Protein AF-A0A0Q6KHG5-F1 (afdb_monomer_lite)

pLDDT: mean 85.04, std 11.7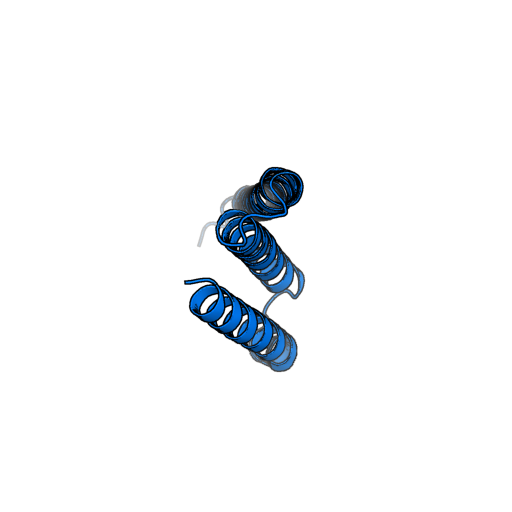, range [45.69, 96.0]

Sequence (88 aa):
MVHLVDLALAILLFEAALLLALRGRHGLPARDILLIALAGLGLLAALRAALADGASWLVPLGLSLAGLAHGADLWLRLKRGAGPAQKR

Secondary structure (DSSP, 8-state):
-HHHHHHHHHHHHHHHHHHHHHHHHHT--HHHHHHHHHHHHHHHHHHHHHHTSS-TTHHHHHHHHHHHHHHHHHHHHHHHHTS-----

Foldseek 3Di:
DLVVLVVVLVVLVVVLVVCVVCCVVVVNDNLLSCLVSQLSQLCSQLVNQVVVVPCPPSNVVSVVRNVVSVVVNVVVVVVVVPDPPPDD

Structure (mmCIF, N/CA/C/O backbone):
data_AF-A0A0Q6KHG5-F1
#
_entry.id   AF-A0A0Q6KHG5-F1
#
loop_
_atom_site.group_PDB
_atom_site.id
_atom_site.type_symbol
_atom_site.label_atom_id
_atom_site.label_alt_id
_atom_site.label_comp_id
_atom_site.label_asym_id
_atom_site.label_entity_id
_atom_site.label_seq_id
_atom_site.pdbx_PDB_ins_code
_atom_site.Cartn_x
_atom_site.Cartn_y
_atom_site.Cartn_z
_atom_site.occupancy
_atom_site.B_iso_or_equiv
_atom_site.auth_seq_id
_atom_site.auth_comp_id
_atom_site.auth_asym_id
_atom_site.auth_atom_id
_atom_site.pdbx_PDB_model_num
ATOM 1 N N . MET A 1 1 ? 9.732 -11.773 -16.014 1.00 80.50 1 MET A N 1
ATOM 2 C CA . MET A 1 1 ? 9.845 -11.039 -14.732 1.00 80.50 1 MET A CA 1
ATOM 3 C C . MET A 1 1 ? 8.707 -10.045 -14.536 1.00 80.50 1 MET A C 1
ATOM 5 O O . MET A 1 1 ? 8.049 -10.138 -13.513 1.00 80.50 1 MET A O 1
ATOM 9 N N . VAL A 1 2 ? 8.385 -9.190 -15.517 1.00 85.88 2 VAL A N 1
ATOM 10 C CA . VAL A 1 2 ? 7.241 -8.249 -15.441 1.00 85.88 2 VAL A CA 1
ATOM 11 C C . VAL A 1 2 ? 5.907 -8.943 -15.105 1.00 85.88 2 VAL A C 1
ATOM 13 O O . VAL A 1 2 ? 5.244 -8.531 -14.164 1.00 85.88 2 VAL A O 1
ATOM 16 N N . HIS A 1 3 ? 5.578 -10.071 -15.750 1.00 90.69 3 HIS A N 1
ATOM 17 C CA . HIS A 1 3 ? 4.354 -10.837 -15.444 1.00 90.69 3 HIS A CA 1
ATOM 18 C C . HIS A 1 3 ? 4.267 -11.361 -14.001 1.00 90.69 3 HIS A C 1
ATOM 20 O O . HIS A 1 3 ? 3.176 -11.526 -13.466 1.00 90.69 3 HIS A O 1
ATOM 26 N N . LEU A 1 4 ? 5.411 -11.617 -13.356 1.00 93.62 4 LEU A N 1
ATOM 27 C CA . LEU A 1 4 ? 5.444 -12.034 -11.954 1.00 93.62 4 LEU A CA 1
ATOM 28 C C . LEU A 1 4 ? 5.069 -10.859 -11.038 1.00 93.62 4 LEU A C 1
ATOM 30 O O . LEU A 1 4 ? 4.357 -11.036 -10.054 1.00 93.62 4 LEU A O 1
ATOM 34 N N . VAL A 1 5 ? 5.517 -9.651 -11.393 1.00 92.25 5 VAL A N 1
ATOM 35 C CA . VAL A 1 5 ? 5.157 -8.412 -10.693 1.00 92.25 5 VAL A CA 1
ATOM 36 C C . VAL A 1 5 ? 3.686 -8.069 -10.916 1.00 92.25 5 VAL A C 1
ATOM 38 O O . VAL A 1 5 ? 3.016 -7.668 -9.970 1.00 92.25 5 VAL A O 1
ATOM 41 N N . ASP A 1 6 ? 3.160 -8.287 -12.123 1.00 92.50 6 ASP A N 1
ATOM 42 C CA . ASP A 1 6 ? 1.730 -8.123 -12.411 1.00 92.50 6 ASP A CA 1
ATOM 43 C C . ASP A 1 6 ? 0.871 -9.079 -11.562 1.00 92.50 6 ASP A C 1
ATOM 45 O O . ASP A 1 6 ? -0.144 -8.668 -10.999 1.00 92.50 6 ASP A O 1
ATOM 49 N N . LEU A 1 7 ? 1.304 -10.336 -11.400 1.00 95.25 7 LEU A N 1
ATOM 50 C CA . LEU A 1 7 ? 0.639 -11.296 -10.515 1.00 95.25 7 LEU A CA 1
ATOM 51 C C . LEU A 1 7 ? 0.693 -10.846 -9.048 1.00 95.25 7 LEU A C 1
ATOM 53 O O . LEU A 1 7 ? -0.324 -10.886 -8.357 1.00 95.25 7 LEU A O 1
ATOM 57 N N . ALA A 1 8 ? 1.852 -10.380 -8.575 1.00 93.75 8 ALA A N 1
ATOM 58 C CA . ALA A 1 8 ? 1.993 -9.852 -7.219 1.00 93.75 8 ALA A CA 1
ATOM 59 C C . ALA A 1 8 ? 1.095 -8.623 -6.984 1.00 93.75 8 ALA A C 1
ATOM 61 O O . ALA A 1 8 ? 0.472 -8.514 -5.928 1.00 93.75 8 ALA A O 1
ATOM 62 N N . LEU A 1 9 ? 0.970 -7.734 -7.977 1.00 93.31 9 LEU A N 1
ATOM 63 C CA . LEU A 1 9 ? 0.044 -6.597 -7.943 1.00 93.31 9 LEU A CA 1
ATOM 64 C C . LEU A 1 9 ? -1.411 -7.060 -7.841 1.00 93.31 9 LEU A C 1
ATOM 66 O O . LEU A 1 9 ? -2.164 -6.523 -7.029 1.00 93.31 9 LEU A O 1
ATOM 70 N N . ALA A 1 10 ? -1.806 -8.062 -8.628 1.00 94.81 10 ALA A N 1
ATOM 71 C CA . ALA A 1 10 ? -3.156 -8.613 -8.584 1.00 94.81 10 ALA A CA 1
ATOM 72 C C . ALA A 1 10 ? -3.477 -9.234 -7.214 1.00 94.81 10 ALA A C 1
ATOM 74 O O . ALA A 1 10 ? -4.547 -8.974 -6.662 1.00 94.81 10 ALA A O 1
ATOM 75 N N . ILE A 1 11 ? -2.539 -9.995 -6.638 1.00 96.00 11 ILE A N 1
ATOM 76 C CA . ILE A 1 11 ? -2.682 -10.583 -5.298 1.00 96.00 11 ILE A CA 1
ATOM 77 C C . ILE A 1 11 ? -2.801 -9.484 -4.238 1.00 96.00 11 ILE A C 1
ATOM 79 O O . ILE A 1 11 ? -3.707 -9.545 -3.413 1.00 96.00 11 ILE A O 1
ATOM 83 N N . LEU A 1 12 ? -1.950 -8.455 -4.287 1.00 95.00 12 LEU A N 1
ATOM 84 C CA . LEU A 1 12 ? -2.001 -7.329 -3.350 1.00 95.00 12 LEU A CA 1
ATOM 85 C C . LEU A 1 12 ? -3.350 -6.599 -3.405 1.00 95.00 12 LEU A C 1
ATOM 87 O O . LEU A 1 12 ? -3.935 -6.297 -2.365 1.00 95.00 12 LEU A O 1
ATOM 91 N N . LEU A 1 13 ? -3.853 -6.311 -4.610 1.00 94.19 13 LEU A N 1
ATOM 92 C CA . LEU A 1 13 ? -5.154 -5.663 -4.790 1.00 94.19 13 LEU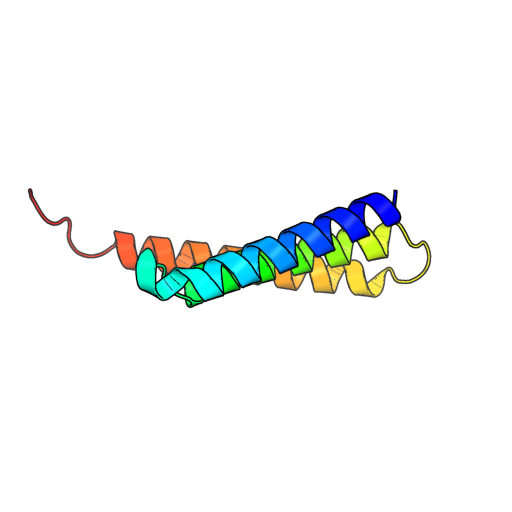 A CA 1
ATOM 93 C C . LEU A 1 13 ? -6.293 -6.537 -4.262 1.00 94.19 13 LEU A C 1
ATOM 95 O O . LEU A 1 13 ? -7.196 -6.029 -3.596 1.00 94.19 13 LEU A O 1
ATOM 99 N N . PHE A 1 14 ? -6.237 -7.843 -4.529 1.00 95.81 14 PHE A N 1
ATOM 100 C CA . PHE A 1 14 ? -7.210 -8.799 -4.016 1.00 95.81 14 PHE A CA 1
ATOM 101 C C . PHE A 1 14 ? -7.183 -8.869 -2.485 1.00 95.81 14 PHE A C 1
ATOM 103 O O . PHE A 1 14 ? -8.235 -8.790 -1.853 1.00 95.81 14 PHE A O 1
ATOM 110 N N . GLU A 1 15 ? -6.000 -8.952 -1.878 1.00 95.06 15 GLU A N 1
ATOM 111 C CA . GLU A 1 15 ? -5.834 -8.979 -0.424 1.00 95.06 15 GLU A CA 1
ATOM 112 C C . GLU A 1 15 ? -6.349 -7.686 0.219 1.00 95.06 15 GLU A C 1
ATOM 114 O O . GLU A 1 15 ? -7.136 -7.736 1.165 1.00 95.06 15 GLU A O 1
ATOM 119 N N . ALA A 1 16 ? -5.994 -6.524 -0.335 1.00 92.19 16 ALA A N 1
ATOM 120 C CA . ALA A 1 16 ? -6.479 -5.235 0.150 1.00 92.19 16 ALA A CA 1
ATOM 121 C C . ALA A 1 16 ? -8.012 -5.131 0.059 1.00 92.19 16 ALA A C 1
ATOM 123 O O . ALA A 1 16 ? -8.660 -4.662 0.999 1.00 92.19 16 ALA A O 1
ATOM 124 N N . ALA A 1 17 ? -8.605 -5.603 -1.043 1.00 92.88 17 ALA A N 1
ATOM 125 C CA . ALA A 1 17 ? -10.053 -5.645 -1.222 1.00 92.88 17 ALA A CA 1
ATOM 126 C C . ALA A 1 17 ? -10.725 -6.598 -0.222 1.00 92.88 17 ALA A C 1
ATOM 128 O O . ALA A 1 17 ? -11.731 -6.236 0.393 1.00 92.88 17 ALA A O 1
ATOM 129 N N . LEU A 1 18 ? -10.150 -7.784 -0.009 1.00 94.00 18 LEU A N 1
ATOM 130 C CA . LEU A 1 18 ? -10.654 -8.771 0.941 1.00 94.00 18 LEU A CA 1
ATOM 131 C C . LEU A 1 18 ? -10.596 -8.239 2.378 1.00 94.00 18 LEU A C 1
ATOM 133 O O . LEU A 1 18 ? -11.586 -8.318 3.105 1.00 94.00 18 LEU A O 1
ATOM 137 N N . LEU A 1 19 ? -9.479 -7.627 2.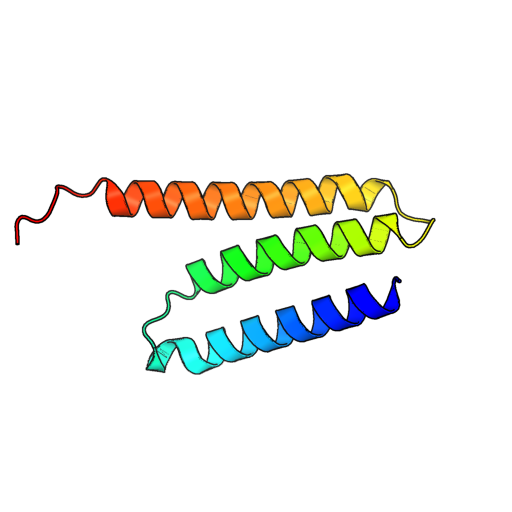776 1.00 91.56 19 LEU A N 1
ATOM 138 C CA . LEU A 1 19 ? -9.327 -7.004 4.090 1.00 91.56 19 LEU A CA 1
ATOM 139 C C . LEU A 1 19 ? -10.299 -5.835 4.280 1.00 91.56 19 LEU A C 1
ATOM 141 O O . LEU A 1 19 ? -10.892 -5.706 5.351 1.00 91.56 19 LEU A O 1
ATOM 145 N N . LEU A 1 20 ? -10.517 -5.009 3.251 1.00 90.62 20 LEU A N 1
ATOM 146 C CA . LEU A 1 20 ? -11.517 -3.939 3.296 1.00 90.62 20 LEU A CA 1
ATOM 147 C C . LEU A 1 20 ? -12.943 -4.484 3.430 1.00 90.62 20 LEU A C 1
ATOM 149 O O . LEU A 1 20 ? -13.721 -3.934 4.212 1.00 90.62 20 LEU A O 1
ATOM 153 N N . ALA A 1 21 ? -13.281 -5.566 2.726 1.00 92.19 21 ALA A N 1
ATOM 154 C CA . ALA A 1 21 ? -14.587 -6.217 2.822 1.00 92.19 21 ALA A CA 1
ATOM 155 C C . ALA A 1 21 ? -14.810 -6.857 4.203 1.00 92.19 21 ALA A C 1
ATOM 157 O O . ALA A 1 21 ? -15.898 -6.775 4.774 1.00 92.19 21 ALA A O 1
ATOM 158 N N . LEU A 1 22 ? -13.762 -7.448 4.779 1.00 92.00 22 LEU A N 1
ATOM 159 C CA . LEU A 1 22 ? -13.804 -8.112 6.081 1.00 92.00 22 LEU A CA 1
ATOM 160 C C . LEU A 1 22 ? -13.535 -7.167 7.263 1.00 92.00 22 LEU A C 1
ATOM 162 O O . LEU A 1 22 ? -13.633 -7.590 8.419 1.00 92.00 22 LEU A O 1
ATOM 166 N N . ARG A 1 23 ? -13.262 -5.878 7.010 1.00 89.06 23 ARG A N 1
ATOM 167 C CA . ARG A 1 23 ? -12.846 -4.912 8.041 1.00 89.06 23 ARG A CA 1
ATOM 168 C C . ARG A 1 23 ? -13.814 -4.829 9.220 1.00 89.06 23 ARG A C 1
ATOM 170 O O . ARG A 1 23 ? -13.381 -4.751 10.364 1.00 89.06 23 ARG A O 1
ATOM 177 N N . GLY A 1 24 ? -15.121 -4.891 8.944 1.00 84.06 24 GLY A N 1
ATOM 178 C CA . GLY A 1 24 ? -16.168 -4.805 9.964 1.00 84.06 24 GLY A CA 1
ATOM 179 C C . GLY A 1 24 ? -16.230 -6.034 10.870 1.00 84.06 24 GLY A C 1
ATOM 180 O O . GLY A 1 24 ? -16.651 -5.922 12.014 1.00 84.06 24 GLY A O 1
ATOM 181 N N . ARG A 1 25 ? -15.771 -7.194 10.384 1.00 86.00 25 ARG A N 1
ATOM 182 C CA . ARG A 1 25 ? -15.765 -8.455 11.143 1.00 86.00 25 ARG A CA 1
ATOM 183 C C . ARG A 1 25 ? -14.530 -8.587 12.032 1.00 86.00 25 ARG A C 1
ATOM 185 O O . ARG A 1 25 ? -14.619 -9.189 13.093 1.00 86.00 25 ARG A O 1
ATOM 192 N N . HIS A 1 26 ? -13.402 -8.015 11.612 1.00 81.19 26 HIS A N 1
ATOM 193 C CA . HIS A 1 26 ? -12.118 -8.137 12.313 1.00 81.19 26 HIS A CA 1
ATOM 194 C C . HIS A 1 26 ? -11.689 -6.866 13.060 1.00 81.19 26 HIS A C 1
ATOM 196 O O . HIS A 1 26 ? -10.602 -6.835 13.629 1.00 81.19 26 HIS A O 1
ATOM 202 N N . GLY A 1 27 ? -12.509 -5.808 13.052 1.00 83.38 27 GLY A N 1
ATOM 203 C CA . GLY A 1 27 ? -12.172 -4.537 13.701 1.00 83.38 27 GLY A CA 1
ATOM 204 C C . GLY A 1 27 ? -10.944 -3.853 13.093 1.00 83.38 27 GLY A C 1
ATOM 205 O O . GLY A 1 27 ? -10.258 -3.093 13.773 1.00 83.38 27 GLY A O 1
ATOM 206 N N . LEU A 1 28 ? -10.642 -4.138 11.823 1.00 81.94 28 LEU A N 1
ATOM 207 C CA . LEU A 1 28 ? -9.448 -3.620 11.166 1.00 81.94 28 LEU A CA 1
ATOM 208 C C . LEU A 1 28 ? -9.669 -2.154 10.770 1.00 81.94 28 LEU A C 1
ATOM 210 O O . LEU A 1 28 ? -10.606 -1.853 10.020 1.00 81.94 28 LEU A O 1
ATOM 214 N N . PRO A 1 29 ? -8.813 -1.223 11.219 1.00 87.00 29 PRO A N 1
ATOM 215 C CA . PRO A 1 29 ? -8.896 0.156 10.775 1.00 87.00 29 PRO A CA 1
ATOM 216 C C . PRO A 1 29 ? -8.584 0.224 9.277 1.00 87.00 29 PRO A C 1
ATOM 218 O O . PRO A 1 29 ? -7.499 -0.147 8.834 1.00 87.00 29 PRO A O 1
ATOM 221 N N . ALA A 1 30 ? -9.534 0.747 8.493 1.00 86.62 30 ALA A N 1
ATOM 222 C CA . ALA A 1 30 ? -9.402 0.877 7.038 1.00 86.62 30 ALA A CA 1
ATOM 223 C C . ALA A 1 30 ? -8.111 1.603 6.632 1.00 86.62 30 ALA A C 1
ATOM 225 O O . ALA A 1 30 ? -7.505 1.293 5.616 1.00 86.62 30 ALA A O 1
ATOM 226 N N . ARG A 1 31 ? -7.672 2.546 7.463 1.00 87.38 31 ARG A N 1
ATOM 227 C CA . ARG A 1 31 ? -6.433 3.289 7.279 1.00 87.38 31 ARG A CA 1
ATOM 228 C C . ARG A 1 31 ? -5.185 2.408 7.290 1.00 87.38 31 ARG A C 1
ATOM 230 O O . ARG A 1 31 ? -4.326 2.618 6.445 1.00 87.38 31 ARG A O 1
ATOM 237 N N . ASP A 1 32 ? -5.081 1.454 8.212 1.00 86.50 32 ASP A N 1
ATOM 238 C CA . ASP A 1 32 ? -3.894 0.598 8.322 1.00 86.50 32 ASP A CA 1
ATOM 239 C C . ASP A 1 32 ? -3.825 -0.335 7.098 1.00 86.50 32 ASP A C 1
ATOM 241 O O . ASP A 1 32 ? -2.759 -0.505 6.512 1.00 86.50 32 ASP A O 1
ATOM 245 N N . ILE A 1 33 ? -4.983 -0.830 6.630 1.00 88.56 33 ILE A N 1
ATOM 246 C CA . ILE A 1 33 ? -5.097 -1.591 5.372 1.00 88.56 33 ILE A CA 1
ATOM 247 C C . ILE A 1 33 ? -4.654 -0.733 4.178 1.00 88.56 33 ILE A C 1
ATOM 249 O O . ILE A 1 33 ? -3.856 -1.174 3.355 1.00 88.56 33 ILE A O 1
ATOM 253 N N . LEU A 1 34 ? -5.146 0.506 4.085 1.00 89.38 34 LEU A N 1
ATOM 254 C CA . LEU A 1 34 ? -4.811 1.406 2.982 1.00 89.38 34 LEU A CA 1
ATOM 255 C C . LEU A 1 34 ? -3.329 1.783 2.971 1.00 89.38 34 LEU A C 1
ATOM 257 O O . LEU A 1 34 ? -2.740 1.801 1.900 1.00 89.38 34 LEU A O 1
ATOM 261 N N . LEU A 1 35 ? -2.712 2.056 4.124 1.00 88.44 35 LEU A N 1
ATOM 262 C CA . LEU A 1 35 ? -1.288 2.400 4.193 1.00 88.44 35 LEU A CA 1
ATOM 263 C C . LEU A 1 35 ? -0.399 1.236 3.749 1.00 88.44 35 LEU A C 1
ATOM 265 O O . LEU A 1 35 ? 0.559 1.456 3.007 1.00 88.44 35 LEU A O 1
ATOM 269 N N . ILE A 1 36 ? -0.734 0.005 4.144 1.00 89.12 36 ILE A N 1
ATOM 270 C CA . ILE A 1 36 ? 0.025 -1.181 3.732 1.00 89.12 36 ILE A CA 1
ATOM 271 C C . ILE A 1 36 ? -0.157 -1.468 2.238 1.00 89.12 36 ILE A C 1
ATOM 273 O O . ILE A 1 36 ? 0.824 -1.712 1.534 1.00 89.12 36 ILE A O 1
ATOM 277 N N . ALA A 1 37 ? -1.387 -1.345 1.730 1.00 90.38 37 ALA A N 1
ATOM 278 C CA . ALA A 1 37 ? -1.686 -1.533 0.316 1.00 90.38 37 ALA A CA 1
ATOM 279 C C . ALA A 1 37 ? -0.993 -0.467 -0.540 1.00 90.38 37 ALA A C 1
ATOM 281 O O . ALA A 1 37 ? -0.384 -0.790 -1.555 1.00 90.38 37 ALA A O 1
ATOM 282 N N . LEU A 1 38 ? -1.028 0.796 -0.110 1.00 90.44 38 LEU A N 1
ATOM 283 C CA . LEU A 1 38 ? -0.389 1.905 -0.813 1.00 90.44 38 LEU A CA 1
ATOM 284 C C . LEU A 1 38 ? 1.135 1.737 -0.841 1.00 90.44 38 LEU A C 1
ATOM 286 O O . LEU A 1 38 ? 1.753 1.960 -1.881 1.00 90.44 38 LEU A O 1
ATOM 290 N N . ALA A 1 39 ? 1.728 1.268 0.261 1.00 90.50 39 ALA A N 1
ATOM 291 C CA . ALA A 1 39 ? 3.149 0.955 0.309 1.00 90.50 39 ALA A CA 1
ATOM 292 C C . ALA A 1 39 ? 3.535 -0.159 -0.678 1.00 90.50 39 ALA A C 1
ATOM 294 O O . ALA A 1 39 ? 4.460 0.010 -1.477 1.00 90.50 39 ALA A O 1
ATOM 295 N N . GLY A 1 40 ? 2.789 -1.269 -0.665 1.00 90.94 40 GLY A N 1
ATOM 296 C CA . GLY A 1 40 ? 3.001 -2.384 -1.588 1.00 90.94 40 GLY A CA 1
ATOM 297 C C . GLY A 1 40 ? 2.800 -1.988 -3.054 1.00 90.94 40 GLY A C 1
ATOM 298 O O . GLY A 1 40 ? 3.607 -2.359 -3.905 1.00 90.94 40 GLY A O 1
ATOM 299 N N . LEU A 1 41 ? 1.776 -1.180 -3.351 1.00 91.62 41 LEU A N 1
ATOM 300 C CA . LEU A 1 41 ? 1.488 -0.695 -4.702 1.00 91.62 41 LEU A CA 1
ATOM 301 C C . LEU A 1 41 ? 2.617 0.192 -5.226 1.00 91.62 41 LEU A C 1
ATOM 303 O O . LEU A 1 41 ? 3.043 0.006 -6.364 1.00 91.62 41 LEU A O 1
ATOM 307 N N . GLY A 1 42 ? 3.135 1.113 -4.408 1.00 89.38 42 GLY A N 1
ATOM 308 C CA . GLY A 1 42 ? 4.265 1.963 -4.788 1.00 89.38 42 GLY A CA 1
ATOM 309 C C . GLY A 1 42 ? 5.520 1.155 -5.115 1.00 89.38 42 GLY A C 1
ATOM 310 O O . GLY A 1 42 ? 6.147 1.373 -6.154 1.00 89.38 42 GLY A O 1
ATOM 311 N N . LEU A 1 43 ? 5.845 0.170 -4.273 1.00 91.31 43 LEU A N 1
ATOM 312 C CA . LEU A 1 43 ? 7.020 -0.679 -4.457 1.00 91.31 43 LEU A CA 1
ATOM 313 C C . LEU A 1 43 ? 6.898 -1.568 -5.701 1.00 91.31 43 LEU A C 1
ATOM 315 O O . LEU A 1 43 ? 7.820 -1.619 -6.516 1.00 91.31 43 LEU A O 1
ATOM 319 N N . LEU A 1 44 ? 5.761 -2.245 -5.876 1.00 93.12 44 LEU A N 1
ATOM 320 C CA . LEU A 1 44 ? 5.536 -3.122 -7.025 1.00 93.12 44 LEU A CA 1
ATOM 321 C C . LEU A 1 44 ? 5.415 -2.332 -8.334 1.00 93.12 44 LEU A C 1
ATOM 323 O O . LEU A 1 44 ? 5.909 -2.793 -9.359 1.00 93.12 44 LEU A O 1
ATOM 327 N N . ALA A 1 45 ? 4.832 -1.130 -8.316 1.00 89.12 45 ALA A N 1
ATOM 328 C CA . ALA A 1 45 ? 4.807 -0.248 -9.482 1.00 89.12 45 ALA A CA 1
ATOM 329 C C . ALA A 1 45 ? 6.218 0.221 -9.872 1.00 89.12 45 ALA A C 1
ATOM 331 O O . ALA A 1 45 ? 6.558 0.196 -11.056 1.00 89.12 45 ALA A O 1
ATOM 332 N N . ALA A 1 46 ? 7.059 0.582 -8.894 1.00 89.88 46 ALA A N 1
ATOM 333 C CA . ALA A 1 46 ? 8.459 0.924 -9.138 1.00 89.88 46 ALA A CA 1
ATOM 334 C C . ALA A 1 46 ? 9.241 -0.266 -9.712 1.00 89.88 46 ALA A C 1
ATOM 336 O O . ALA A 1 46 ? 9.954 -0.114 -10.702 1.00 89.88 46 ALA A O 1
ATOM 337 N N . LEU A 1 47 ? 9.063 -1.462 -9.141 1.00 90.62 47 LEU A N 1
ATOM 338 C CA . LEU A 1 47 ? 9.703 -2.685 -9.625 1.00 90.62 47 LEU A CA 1
ATOM 339 C C . LEU A 1 47 ? 9.2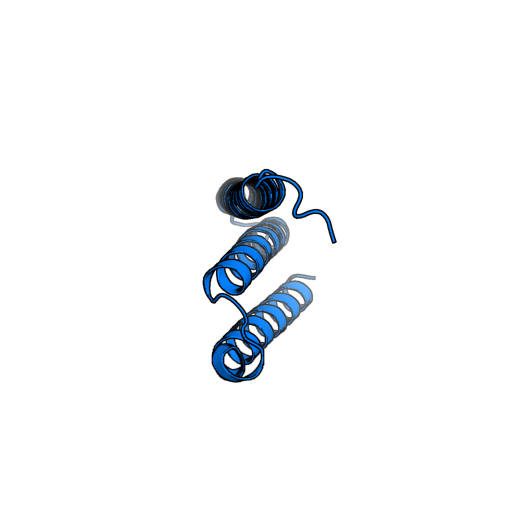50 -3.037 -11.047 1.00 90.62 47 LEU A C 1
ATOM 341 O O . LEU A 1 47 ? 10.073 -3.359 -11.901 1.00 90.62 47 LEU A O 1
ATOM 345 N N . ARG A 1 48 ? 7.947 -2.928 -11.325 1.00 91.31 48 ARG A N 1
ATOM 346 C CA . ARG A 1 48 ? 7.382 -3.142 -12.660 1.00 91.31 48 ARG A CA 1
ATOM 347 C C . ARG A 1 48 ? 7.981 -2.173 -13.673 1.00 91.31 48 ARG A C 1
ATOM 349 O O . ARG A 1 48 ? 8.373 -2.604 -14.750 1.00 91.31 48 ARG A O 1
ATOM 356 N N . ALA A 1 49 ? 8.067 -0.888 -13.327 1.00 88.00 49 ALA A N 1
ATOM 357 C CA . ALA A 1 49 ? 8.635 0.138 -14.195 1.00 88.00 49 ALA A CA 1
ATOM 358 C C . ALA A 1 49 ? 10.133 -0.079 -14.454 1.00 88.00 49 ALA A C 1
ATOM 360 O O . ALA A 1 49 ? 10.573 0.059 -15.594 1.00 88.00 49 ALA A O 1
ATOM 361 N N . ALA A 1 50 ? 10.894 -0.473 -13.428 1.00 87.88 50 ALA A N 1
ATOM 362 C CA . ALA A 1 50 ? 12.315 -0.792 -13.552 1.00 87.88 50 ALA A CA 1
ATOM 363 C C . ALA A 1 50 ? 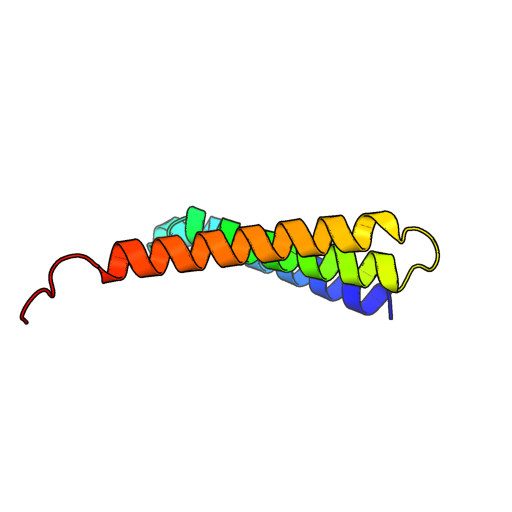12.564 -1.998 -14.473 1.00 87.88 50 ALA A C 1
ATOM 365 O O . ALA A 1 50 ? 13.529 -2.008 -15.228 1.00 87.88 50 ALA A O 1
ATOM 366 N N . LEU A 1 51 ? 11.680 -2.999 -14.435 1.00 88.75 51 LEU A N 1
ATOM 367 C CA . LEU A 1 51 ? 11.774 -4.196 -15.276 1.00 88.75 51 LEU A CA 1
ATOM 368 C C . LEU A 1 51 ? 11.221 -4.008 -16.697 1.00 88.75 51 LEU A C 1
ATOM 370 O O . LEU A 1 51 ? 11.413 -4.891 -17.528 1.00 88.75 51 LEU A O 1
ATOM 374 N N . ALA A 1 52 ? 10.504 -2.916 -16.974 1.00 86.88 52 ALA A N 1
ATOM 375 C CA . ALA A 1 52 ? 9.815 -2.692 -18.247 1.00 86.88 52 ALA A CA 1
ATOM 376 C C . ALA A 1 52 ? 10.608 -1.840 -19.263 1.00 86.88 52 ALA A C 1
ATOM 378 O O . ALA A 1 52 ? 10.015 -1.376 -20.230 1.00 86.88 52 ALA A O 1
ATOM 379 N N . ASP A 1 53 ? 11.912 -1.613 -19.058 1.00 70.44 53 ASP A N 1
ATOM 380 C CA . ASP A 1 53 ? 12.858 -0.898 -19.952 1.00 70.44 53 ASP A CA 1
ATOM 381 C C . ASP A 1 53 ? 12.484 0.542 -20.396 1.00 70.44 53 ASP A C 1
ATOM 383 O O . ASP A 1 53 ? 13.275 1.212 -21.054 1.00 70.44 53 ASP A O 1
ATOM 387 N N . GLY A 1 54 ? 11.307 1.071 -20.033 1.00 66.38 54 GLY A N 1
ATOM 388 C CA . GLY A 1 54 ? 10.758 2.285 -20.660 1.00 66.38 54 GLY A CA 1
ATOM 389 C C . GLY A 1 54 ? 10.405 3.457 -19.741 1.00 66.38 54 GLY A C 1
ATOM 390 O O . GLY A 1 54 ? 10.143 4.548 -20.242 1.00 66.38 54 GLY A O 1
ATOM 391 N N . ALA A 1 55 ? 10.365 3.290 -18.413 1.00 71.31 55 ALA A N 1
ATOM 392 C CA . ALA A 1 55 ? 9.807 4.321 -17.525 1.00 71.31 55 ALA A CA 1
ATOM 393 C C . ALA A 1 55 ? 10.615 4.535 -16.235 1.00 71.31 55 ALA A C 1
ATOM 395 O O . ALA A 1 55 ? 10.101 4.399 -15.124 1.00 71.31 55 ALA A O 1
ATOM 396 N N . SER A 1 56 ? 11.882 4.930 -16.382 1.00 75.69 56 SER A N 1
ATOM 397 C CA . SER A 1 56 ? 12.798 5.199 -15.261 1.00 75.69 56 SER A CA 1
ATOM 398 C C . SER A 1 56 ? 12.284 6.255 -14.272 1.00 75.69 56 SER A C 1
ATOM 400 O O . SER A 1 56 ? 12.581 6.168 -13.086 1.00 75.69 56 SER A O 1
ATOM 402 N N . TRP A 1 57 ? 11.462 7.211 -14.720 1.00 83.00 57 TRP A N 1
ATOM 403 C CA . TRP A 1 57 ? 10.875 8.256 -13.870 1.00 83.00 57 TRP A CA 1
ATOM 404 C C . TRP A 1 57 ? 9.765 7.749 -12.932 1.00 83.00 57 TRP A C 1
ATOM 406 O O . TRP A 1 57 ? 9.520 8.356 -11.889 1.00 83.00 57 TRP A O 1
ATOM 416 N N . LEU A 1 58 ? 9.114 6.623 -13.252 1.00 84.56 58 LEU A N 1
ATOM 417 C CA . LEU A 1 58 ? 8.095 6.013 -12.386 1.00 84.56 58 LEU A CA 1
ATOM 418 C C . LEU A 1 58 ? 8.714 5.318 -11.168 1.00 84.56 58 LEU A C 1
ATOM 420 O O . LEU A 1 58 ? 8.064 5.197 -10.132 1.00 84.56 58 LEU A O 1
ATOM 424 N N . VAL A 1 59 ? 9.974 4.894 -11.274 1.00 86.69 59 VAL A N 1
ATOM 425 C CA . VAL A 1 59 ? 10.710 4.225 -10.196 1.00 86.69 59 VAL A CA 1
ATOM 426 C C . VAL A 1 59 ? 10.848 5.119 -8.953 1.00 86.69 59 VAL A C 1
ATOM 428 O O . VAL A 1 59 ? 10.363 4.714 -7.895 1.00 86.69 59 VAL A O 1
ATOM 431 N N . PRO A 1 60 ? 11.423 6.341 -9.020 1.00 88.19 60 PRO A N 1
ATOM 432 C CA . PRO A 1 60 ? 11.541 7.203 -7.846 1.00 88.19 60 PRO A CA 1
ATOM 433 C C . PRO A 1 60 ? 10.179 7.646 -7.302 1.00 88.19 60 PRO A C 1
ATOM 435 O O . PRO A 1 60 ? 10.053 7.826 -6.093 1.00 88.19 60 PRO A O 1
ATOM 438 N N . LEU A 1 61 ? 9.147 7.769 -8.146 1.00 88.38 61 LEU A N 1
ATOM 439 C CA . LEU A 1 61 ? 7.788 8.083 -7.694 1.00 88.38 61 LEU A CA 1
ATOM 440 C C . LEU A 1 61 ? 7.175 6.937 -6.888 1.00 88.38 61 LEU A C 1
ATOM 442 O O . LEU A 1 61 ? 6.672 7.168 -5.789 1.00 88.38 61 LEU A O 1
ATOM 446 N N . GLY A 1 62 ? 7.251 5.707 -7.401 1.00 86.75 62 GLY A N 1
ATOM 447 C CA . GLY A 1 62 ? 6.757 4.527 -6.696 1.00 86.75 62 GLY A CA 1
ATOM 448 C C . GLY A 1 62 ? 7.503 4.288 -5.382 1.00 86.75 62 GLY A C 1
ATOM 449 O O . GLY A 1 62 ? 6.870 4.038 -4.357 1.00 86.75 62 GLY A O 1
ATOM 450 N N . LEU A 1 63 ? 8.829 4.474 -5.372 1.00 89.69 63 LEU A N 1
ATOM 451 C CA . LEU A 1 63 ? 9.641 4.389 -4.153 1.00 89.69 63 LEU A CA 1
ATOM 452 C C . LEU A 1 63 ? 9.311 5.498 -3.147 1.00 89.69 63 LEU A C 1
ATOM 454 O O . LEU A 1 63 ? 9.192 5.219 -1.956 1.00 89.69 63 LEU A O 1
ATOM 458 N N . SER A 1 64 ? 9.114 6.735 -3.611 1.00 90.50 64 SER A N 1
ATOM 459 C CA . SER A 1 64 ? 8.706 7.854 -2.751 1.00 90.50 64 SER A CA 1
ATOM 460 C C . SER A 1 64 ? 7.352 7.582 -2.105 1.00 90.50 64 SER A C 1
ATOM 462 O O . SER A 1 64 ? 7.196 7.739 -0.896 1.00 90.50 64 SER A O 1
ATOM 464 N N . LEU A 1 65 ? 6.380 7.118 -2.891 1.00 89.19 65 LEU A N 1
ATOM 465 C CA . LEU A 1 65 ? 5.050 6.772 -2.403 1.00 89.19 65 LEU A CA 1
ATOM 466 C C . LEU A 1 65 ? 5.102 5.607 -1.404 1.00 89.19 65 LEU A C 1
ATOM 468 O O . LEU A 1 65 ? 4.477 5.690 -0.346 1.00 89.19 65 LEU A O 1
ATOM 472 N N . ALA A 1 66 ? 5.897 4.571 -1.687 1.00 89.69 66 ALA A N 1
ATOM 473 C CA . ALA A 1 66 ? 6.086 3.445 -0.778 1.00 89.69 66 ALA A CA 1
ATOM 474 C C . ALA A 1 66 ? 6.728 3.868 0.551 1.00 89.69 66 ALA A C 1
ATOM 476 O O . ALA A 1 66 ? 6.224 3.536 1.627 1.00 89.69 66 ALA A O 1
ATOM 477 N N . GLY A 1 67 ? 7.803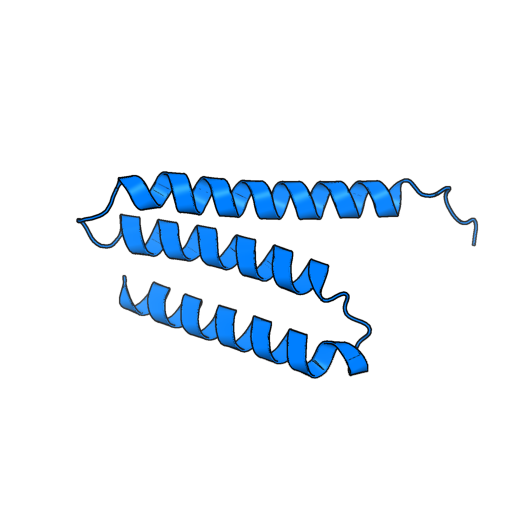 4.657 0.478 1.00 86.94 67 GLY A N 1
ATOM 478 C CA . GLY A 1 67 ? 8.506 5.181 1.645 1.00 86.94 67 GLY A CA 1
ATOM 479 C C . GLY A 1 67 ? 7.628 6.095 2.498 1.00 86.94 67 GLY A C 1
ATOM 480 O O . GLY A 1 67 ? 7.594 5.942 3.718 1.00 86.94 67 GLY A O 1
ATOM 481 N N . LEU A 1 68 ? 6.860 6.997 1.875 1.00 91.06 68 LEU A N 1
ATOM 482 C CA . LEU A 1 68 ? 5.919 7.872 2.582 1.00 91.06 68 LEU A CA 1
ATOM 483 C C . LEU A 1 68 ? 4.800 7.079 3.263 1.00 91.06 68 LEU A C 1
ATOM 485 O O . LEU A 1 68 ? 4.461 7.373 4.409 1.00 91.06 68 LEU A O 1
ATOM 489 N N . ALA A 1 69 ? 4.250 6.060 2.597 1.00 89.38 69 ALA A N 1
ATOM 490 C CA . ALA A 1 69 ? 3.217 5.207 3.176 1.00 89.38 69 ALA A CA 1
ATOM 491 C C . ALA A 1 69 ? 3.736 4.430 4.401 1.00 89.38 69 ALA A C 1
ATOM 493 O O . ALA A 1 69 ? 3.066 4.393 5.435 1.00 89.38 69 ALA A O 1
ATOM 494 N N . HIS A 1 70 ? 4.953 3.881 4.331 1.00 87.69 70 HIS A N 1
ATOM 495 C CA . HIS A 1 70 ? 5.601 3.236 5.479 1.00 87.69 70 HIS A CA 1
ATOM 496 C C . HIS A 1 70 ? 5.956 4.213 6.601 1.00 87.69 70 HIS A C 1
ATOM 498 O O . HIS A 1 70 ? 5.698 3.919 7.768 1.00 87.69 70 HIS A O 1
ATOM 504 N N . GLY A 1 71 ? 6.500 5.385 6.272 1.00 89.00 71 GLY A N 1
ATOM 505 C CA . GLY A 1 71 ? 6.810 6.419 7.259 1.00 89.00 71 GLY A CA 1
ATOM 506 C C . GLY A 1 71 ? 5.558 6.897 7.995 1.00 89.00 71 GLY A C 1
ATOM 507 O O . GLY A 1 71 ? 5.568 7.031 9.219 1.00 89.00 71 GLY A O 1
ATOM 508 N N . ALA A 1 72 ? 4.455 7.078 7.265 1.00 88.25 72 ALA A N 1
ATOM 509 C CA . ALA A 1 72 ? 3.162 7.404 7.846 1.00 88.25 72 ALA A CA 1
ATOM 510 C C . ALA A 1 72 ? 2.653 6.280 8.760 1.00 88.25 72 ALA A C 1
ATOM 512 O O . ALA A 1 72 ? 2.267 6.567 9.891 1.00 88.25 72 ALA A O 1
ATOM 513 N N . ASP A 1 73 ? 2.681 5.015 8.327 1.00 87.00 73 ASP A N 1
ATOM 514 C CA . ASP A 1 73 ? 2.259 3.884 9.169 1.00 87.00 73 ASP A CA 1
ATOM 515 C C . ASP A 1 73 ? 3.084 3.794 10.464 1.00 87.00 73 ASP A C 1
ATOM 517 O O . ASP A 1 73 ? 2.523 3.726 11.563 1.00 87.00 73 ASP A O 1
ATOM 521 N N . LEU A 1 74 ? 4.412 3.905 10.361 1.00 86.25 74 LEU A N 1
ATOM 522 C CA . LEU A 1 74 ? 5.314 3.890 11.513 1.00 86.25 74 LEU A CA 1
ATOM 523 C C . LEU A 1 74 ? 5.031 5.050 12.473 1.00 86.25 74 LEU A C 1
ATOM 525 O O . LEU A 1 74 ? 4.876 4.825 13.673 1.00 86.25 74 LEU A O 1
ATOM 529 N N . TRP A 1 75 ? 4.894 6.275 11.960 1.00 89.25 75 TRP A N 1
ATOM 530 C CA . TRP A 1 75 ? 4.567 7.453 12.769 1.00 89.25 75 TRP A CA 1
ATOM 531 C C . TRP A 1 75 ? 3.280 7.258 13.577 1.00 89.25 75 TRP A C 1
ATOM 533 O O . TRP A 1 75 ? 3.183 7.635 14.746 1.00 89.25 75 TRP A O 1
ATOM 543 N N . LEU A 1 76 ? 2.281 6.615 12.978 1.00 85.81 76 LEU A N 1
ATOM 544 C CA . LEU A 1 76 ? 0.996 6.362 13.623 1.00 85.81 76 LEU A CA 1
ATOM 545 C C . LEU A 1 76 ? 1.052 5.238 14.638 1.00 85.81 76 LEU A C 1
ATOM 547 O O . LEU A 1 76 ? 0.367 5.313 15.660 1.00 85.81 76 LEU A O 1
ATOM 551 N N . ARG A 1 77 ? 1.853 4.206 14.382 1.00 84.00 77 ARG A N 1
ATOM 552 C CA . ARG A 1 77 ? 2.140 3.168 15.376 1.00 84.00 77 ARG A CA 1
ATOM 553 C C . ARG A 1 77 ? 2.865 3.763 16.579 1.00 84.00 77 ARG A C 1
ATOM 555 O O . ARG A 1 77 ? 2.439 3.512 17.701 1.00 84.00 77 ARG A O 1
ATOM 562 N N . LEU A 1 78 ? 3.860 4.622 16.357 1.00 88.38 78 LEU A N 1
ATOM 563 C CA . LEU A 1 78 ? 4.578 5.322 17.427 1.00 88.38 78 LEU A CA 1
ATOM 564 C C . LEU A 1 78 ? 3.653 6.248 18.223 1.00 88.38 78 LEU A C 1
ATOM 566 O O . LEU A 1 78 ? 3.660 6.210 19.449 1.00 88.38 78 LEU A O 1
ATOM 570 N N . LYS A 1 79 ? 2.783 7.014 17.554 1.00 86.75 79 LYS A N 1
ATOM 571 C CA . LYS A 1 79 ? 1.795 7.871 18.230 1.00 86.75 79 LYS A CA 1
ATOM 572 C C . LYS A 1 79 ? 0.786 7.070 19.064 1.00 86.75 79 LYS A C 1
ATOM 574 O O . LYS A 1 79 ? 0.373 7.539 20.119 1.00 86.75 79 LYS A O 1
ATOM 579 N N . ARG A 1 80 ? 0.390 5.874 18.609 1.00 80.00 80 ARG A N 1
ATOM 580 C CA . ARG A 1 80 ? -0.480 4.955 19.368 1.00 80.00 80 ARG A CA 1
ATOM 581 C C . ARG A 1 80 ? 0.250 4.320 20.557 1.00 80.00 80 ARG A C 1
ATOM 583 O O . ARG A 1 80 ? -0.340 4.209 21.624 1.00 80.00 80 ARG A O 1
ATOM 590 N N . GLY A 1 81 ? 1.517 3.939 20.384 1.00 69.44 81 GLY A N 1
ATOM 591 C CA . GLY A 1 81 ? 2.359 3.363 21.440 1.00 69.44 81 GLY A CA 1
ATOM 592 C C . GLY A 1 81 ? 2.855 4.371 22.485 1.00 69.44 81 GLY A C 1
ATOM 593 O O . GLY A 1 81 ? 3.207 3.969 23.586 1.00 69.44 81 GLY A O 1
ATOM 594 N N . ALA A 1 82 ? 2.848 5.669 22.168 1.00 59.66 82 ALA A N 1
ATOM 595 C CA . ALA A 1 82 ? 3.209 6.757 23.081 1.00 59.66 82 ALA A CA 1
ATOM 596 C C . ALA A 1 82 ? 2.046 7.242 23.978 1.00 59.66 82 ALA A C 1
ATOM 598 O O . ALA A 1 82 ? 2.215 8.199 24.734 1.00 59.66 82 ALA A O 1
ATOM 599 N N . GLY A 1 83 ? 0.867 6.609 23.915 1.00 49.34 83 GLY A N 1
ATOM 600 C CA . GLY A 1 83 ? -0.160 6.778 24.949 1.00 49.34 83 GLY A CA 1
ATOM 601 C C . GLY A 1 83 ? 0.356 6.226 26.285 1.00 49.34 83 GLY A C 1
ATOM 602 O O . GLY A 1 83 ? 1.065 5.219 26.264 1.00 49.34 83 GLY A O 1
ATOM 603 N N . PRO A 1 84 ? 0.062 6.867 27.435 1.00 45.84 84 PRO A N 1
ATOM 604 C CA . PRO A 1 84 ? 0.644 6.485 28.718 1.00 45.84 84 PRO A CA 1
ATOM 605 C C . PRO A 1 84 ? 0.430 4.995 28.946 1.00 45.84 84 PRO A C 1
ATOM 607 O O . PRO A 1 84 ? -0.700 4.519 28.844 1.00 45.84 84 PRO A O 1
ATOM 610 N N . ALA A 1 85 ? 1.532 4.287 29.216 1.00 51.75 85 ALA A N 1
ATOM 611 C CA . ALA A 1 85 ? 1.561 2.872 29.538 1.00 51.75 85 ALA A CA 1
ATOM 612 C C . ALA A 1 85 ? 0.387 2.537 30.462 1.00 51.75 85 ALA A C 1
ATOM 614 O O . ALA A 1 85 ? 0.377 2.894 31.645 1.00 51.75 85 ALA A O 1
ATOM 615 N N . GLN A 1 86 ? -0.638 1.898 29.899 1.00 51.03 86 GLN A N 1
ATOM 616 C CA . GLN A 1 86 ? -1.748 1.399 30.677 1.00 51.03 86 GLN A CA 1
ATOM 617 C C . GLN A 1 86 ? -1.191 0.238 31.490 1.00 51.03 86 GLN A C 1
ATOM 619 O O . GLN A 1 86 ? -1.058 -0.874 30.987 1.00 51.03 86 GLN A O 1
ATOM 624 N N . LYS A 1 87 ? -0.809 0.544 32.735 1.00 47.50 87 LYS A N 1
ATOM 625 C CA . LYS A 1 87 ? -0.564 -0.435 33.791 1.00 47.50 87 LYS A CA 1
ATOM 626 C C . LYS A 1 87 ? -1.733 -1.427 33.778 1.00 47.50 87 LYS A C 1
ATOM 628 O O . LYS A 1 87 ? -2.855 -1.058 34.127 1.00 47.50 87 LYS A O 1
ATOM 633 N N . ARG A 1 88 ? -1.469 -2.649 33.335 1.00 45.69 88 ARG A N 1
ATOM 634 C CA . ARG A 1 88 ? -2.258 -3.837 33.636 1.00 45.69 88 ARG A CA 1
ATOM 635 C C . ARG A 1 88 ? -1.305 -4.872 34.192 1.00 45.69 88 ARG A C 1
ATOM 637 O O . ARG A 1 88 ? -0.198 -4.983 33.622 1.00 45.69 88 ARG A O 1
#

Radius of gyration: 15.97 Å; chains: 1; bounding box: 29×20×54 Å